Protein AF-A0A061RSJ3-F1 (afdb_monomer)

Solvent-accessible surface area (backbone atoms only — not comparable to full-atom values): 6746 Å² total; per-residue (Å²): 110,66,69,62,52,40,51,51,48,29,52,52,51,37,55,56,59,37,66,50,76,72,70,49,77,67,50,51,53,47,53,54,49,52,51,52,51,50,34,55,55,46,51,74,72,46,63,91,89,56,62,47,64,74,48,35,42,72,38,53,53,57,63,53,50,77,72,54,54,78,92,45,46,64,60,52,54,68,77,42,78,88,56,52,59,67,46,52,52,34,48,52,51,25,50,35,63,73,68,66,53,54,70,68,60,50,51,59,51,48,57,59,50,67,64,60,120

Sequence (117 aa):
MWNKALDALAQILLEGFSRVRRCTVEGRAAMTLDLQGFIKGTESLSPRDVDAHSKMRIVDNYIKAFYVPEQELVHWAHTHPEYTRTQLVNLVTCIADNNKMKRKALKDLLVQIESIA

Mean predicted aligned error: 2.9 Å

Secondary structure (DSSP, 8-state):
-HHH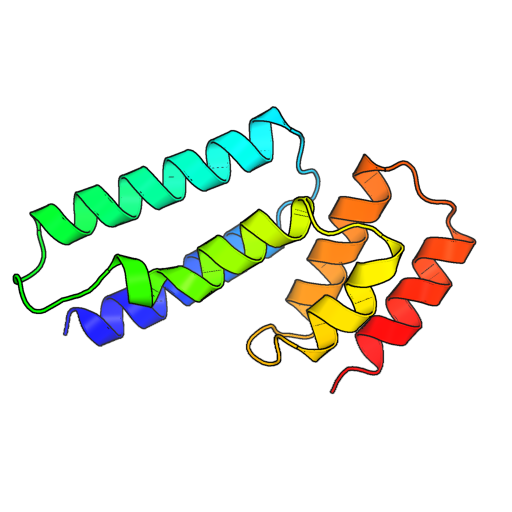HHHHHHHHHHHHHHT-S---HHHHHHHHHHHHHHHHHHHHHS-TT--HHHHHHHHHHHHHGGGS-GGGHHHHHHH-TTS-HHHHHHHHHHHHHHTT--HHHHHHHHHHHHT--

Structure (mmCIF, N/CA/C/O backbone):
data_AF-A0A061RSJ3-F1
#
_entry.id   AF-A0A061RSJ3-F1
#
loop_
_atom_site.group_PDB
_atom_site.id
_atom_site.type_symbol
_atom_site.label_atom_id
_atom_site.label_alt_id
_atom_site.label_comp_id
_atom_site.label_asym_id
_atom_site.label_entity_id
_atom_site.label_seq_id
_atom_site.pdbx_PDB_ins_code
_atom_site.Cartn_x
_atom_site.Cartn_y
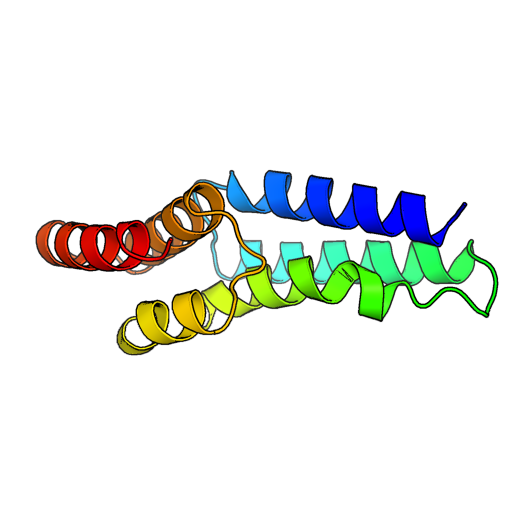_atom_site.Cartn_z
_atom_site.occupancy
_atom_site.B_iso_or_equiv
_atom_site.auth_seq_id
_atom_site.auth_comp_id
_atom_site.auth_asym_id
_atom_site.auth_atom_id
_atom_site.pdbx_PDB_model_num
ATOM 1 N N . MET A 1 1 ? 13.251 -9.746 -19.784 1.00 87.56 1 MET A N 1
ATOM 2 C CA . MET A 1 1 ? 13.947 -9.910 -18.486 1.00 87.56 1 MET A CA 1
ATOM 3 C C . MET A 1 1 ? 13.449 -8.885 -17.470 1.00 87.56 1 MET A C 1
ATOM 5 O O . MET A 1 1 ? 12.888 -9.305 -16.470 1.00 87.56 1 MET A O 1
ATOM 9 N N . TRP A 1 2 ? 13.531 -7.583 -17.775 1.00 94.44 2 TRP A N 1
ATOM 10 C CA . TRP A 1 2 ? 13.051 -6.480 -16.925 1.00 94.44 2 TRP A CA 1
ATOM 11 C C . TRP A 1 2 ? 11.630 -6.634 -16.381 1.00 94.44 2 TRP A C 1
ATOM 13 O O . TRP A 1 2 ? 11.452 -6.557 -15.176 1.00 94.44 2 TRP A O 1
ATOM 23 N N . ASN A 1 3 ? 10.642 -6.945 -17.228 1.00 93.62 3 ASN A N 1
ATOM 24 C CA . ASN A 1 3 ? 9.262 -7.126 -16.760 1.00 93.62 3 ASN A CA 1
ATOM 25 C C . ASN A 1 3 ? 9.141 -8.187 -15.657 1.00 93.62 3 ASN A C 1
ATOM 27 O O . ASN A 1 3 ? 8.562 -7.906 -14.618 1.00 93.62 3 ASN A O 1
ATOM 31 N N . LYS A 1 4 ? 9.767 -9.359 -15.835 1.00 95.44 4 LYS A N 1
ATOM 32 C CA . LYS A 1 4 ? 9.768 -10.420 -14.814 1.00 95.44 4 LYS A CA 1
ATOM 33 C C . LYS A 1 4 ? 10.517 -10.004 -13.546 1.00 95.44 4 LYS A C 1
ATOM 35 O O . LYS A 1 4 ? 10.094 -10.356 -12.453 1.00 95.44 4 LYS A O 1
ATOM 40 N N . ALA A 1 5 ? 11.625 -9.273 -13.692 1.00 96.25 5 ALA A N 1
ATOM 41 C CA . ALA A 1 5 ? 12.370 -8.749 -12.552 1.00 96.25 5 ALA A CA 1
ATOM 42 C C . ALA A 1 5 ? 11.527 -7.741 -11.756 1.00 96.25 5 ALA A C 1
ATOM 44 O O . ALA A 1 5 ? 11.484 -7.818 -10.535 1.00 96.25 5 ALA A O 1
ATOM 45 N N . LEU A 1 6 ? 10.806 -6.851 -12.439 1.00 97.06 6 LEU A N 1
ATOM 46 C CA . LEU A 1 6 ? 9.922 -5.877 -11.806 1.00 97.06 6 LEU A CA 1
ATOM 47 C C . LEU A 1 6 ? 8.701 -6.523 -11.163 1.00 97.06 6 LEU A C 1
ATOM 49 O O . LEU A 1 6 ? 8.338 -6.131 -10.061 1.00 97.06 6 LEU A O 1
ATOM 53 N N . ASP A 1 7 ? 8.118 -7.540 -11.798 1.00 96.75 7 ASP A N 1
ATOM 54 C CA . ASP A 1 7 ? 7.042 -8.326 -11.193 1.00 96.75 7 ASP A CA 1
ATOM 55 C C . ASP A 1 7 ? 7.524 -8.966 -9.876 1.00 96.75 7 ASP A C 1
ATOM 57 O O . ASP A 1 7 ? 6.848 -8.868 -8.854 1.00 96.75 7 ASP A O 1
ATOM 61 N N . ALA A 1 8 ? 8.730 -9.549 -9.858 1.00 97.69 8 ALA A N 1
ATOM 62 C CA . ALA A 1 8 ? 9.317 -10.112 -8.641 1.00 97.69 8 ALA A CA 1
ATOM 63 C C . ALA A 1 8 ? 9.623 -9.040 -7.578 1.00 97.69 8 ALA A C 1
ATOM 65 O O . ALA A 1 8 ? 9.332 -9.239 -6.399 1.00 97.69 8 ALA A O 1
ATOM 66 N N . LEU A 1 9 ? 10.176 -7.893 -7.982 1.00 97.38 9 LEU A N 1
ATOM 67 C CA . LEU A 1 9 ? 10.483 -6.786 -7.072 1.00 97.38 9 LEU A CA 1
ATOM 68 C C . LEU A 1 9 ? 9.217 -6.193 -6.451 1.00 97.38 9 LEU A C 1
ATOM 70 O O . LEU A 1 9 ? 9.216 -5.927 -5.253 1.00 97.38 9 LEU A O 1
ATOM 74 N N . ALA A 1 10 ? 8.129 -6.059 -7.213 1.00 98.12 10 ALA A N 1
ATOM 75 C CA . ALA A 1 10 ? 6.846 -5.601 -6.690 1.00 98.12 10 ALA A CA 1
ATOM 76 C C . ALA A 1 10 ? 6.340 -6.520 -5.569 1.00 98.12 10 ALA A C 1
ATOM 78 O O . ALA A 1 10 ? 5.926 -6.036 -4.519 1.00 98.12 10 ALA A O 1
ATOM 79 N N . GLN A 1 11 ? 6.439 -7.842 -5.752 1.00 97.94 11 GLN A N 1
ATOM 80 C CA . GLN A 1 11 ? 6.050 -8.817 -4.727 1.00 97.94 11 GLN A CA 1
ATOM 81 C C . GLN A 1 11 ? 6.945 -8.742 -3.483 1.00 97.94 11 GLN A C 1
ATOM 83 O O . GLN A 1 11 ? 6.443 -8.783 -2.363 1.00 97.94 11 GLN A O 1
ATOM 88 N N . ILE A 1 12 ? 8.261 -8.584 -3.660 1.00 97.88 12 ILE A N 1
ATOM 89 C CA . ILE A 1 12 ? 9.212 -8.449 -2.544 1.00 97.88 12 ILE A CA 1
ATOM 90 C C . ILE A 1 12 ? 8.945 -7.166 -1.745 1.00 97.88 12 ILE A C 1
ATOM 92 O O . ILE A 1 12 ? 8.915 -7.205 -0.515 1.00 97.88 12 ILE A O 1
ATOM 96 N N . LEU A 1 13 ? 8.736 -6.039 -2.430 1.00 97.94 13 LEU A N 1
ATOM 97 C CA . LEU A 1 13 ? 8.428 -4.755 -1.799 1.00 97.94 13 LEU A CA 1
ATOM 98 C C . LEU A 1 13 ? 7.090 -4.808 -1.060 1.00 97.94 13 LEU A C 1
ATOM 100 O O . LEU A 1 13 ? 7.020 -4.396 0.096 1.00 97.94 13 LEU A O 1
ATOM 104 N N . LEU A 1 14 ? 6.053 -5.358 -1.697 1.00 98.25 14 LEU A N 1
ATOM 105 C CA . LEU A 1 14 ? 4.744 -5.562 -1.082 1.00 98.25 14 LEU A CA 1
ATOM 106 C C . LEU A 1 14 ? 4.853 -6.409 0.188 1.00 98.25 14 LEU A C 1
ATOM 108 O O . LEU A 1 14 ? 4.349 -6.017 1.237 1.00 98.25 14 LEU A O 1
ATOM 112 N N . GLU A 1 15 ? 5.554 -7.541 0.118 1.00 97.88 15 GLU A N 1
ATOM 113 C CA . GLU A 1 15 ? 5.756 -8.415 1.270 1.00 97.88 15 GLU A CA 1
ATOM 114 C C . GLU A 1 15 ? 6.512 -7.693 2.394 1.00 97.88 15 GLU A C 1
ATOM 116 O O . GLU A 1 15 ? 6.109 -7.766 3.556 1.00 97.88 15 GLU A O 1
ATOM 121 N N . GLY A 1 16 ? 7.561 -6.939 2.054 1.00 97.19 16 GLY A N 1
ATOM 122 C CA . GLY A 1 16 ? 8.322 -6.123 2.997 1.00 97.19 16 GLY A CA 1
ATOM 123 C C . GLY A 1 16 ? 7.459 -5.078 3.707 1.00 97.19 16 GLY A C 1
ATOM 124 O O . GLY A 1 16 ? 7.433 -5.036 4.939 1.00 97.19 16 GLY A O 1
ATOM 125 N N . PHE A 1 17 ? 6.699 -4.280 2.953 1.00 97.62 17 PHE A N 1
ATOM 126 C CA . PHE A 1 17 ? 5.794 -3.280 3.524 1.00 97.62 17 PHE A CA 1
ATOM 127 C C . PHE A 1 17 ? 4.659 -3.913 4.329 1.00 97.62 17 PHE A C 1
ATOM 129 O O . PHE A 1 17 ? 4.277 -3.379 5.370 1.00 97.62 17 PHE A O 1
ATOM 136 N N . SER A 1 18 ? 4.163 -5.084 3.923 1.00 97.19 18 SER A N 1
ATOM 137 C CA . SER A 1 18 ? 3.101 -5.780 4.652 1.00 97.19 18 SER A CA 1
ATOM 138 C C . SER A 1 18 ? 3.512 -6.262 6.043 1.00 97.19 18 SER A C 1
ATOM 140 O O . SER A 1 18 ? 2.657 -6.508 6.886 1.00 97.19 18 SER A O 1
ATOM 142 N N . ARG A 1 19 ? 4.815 -6.385 6.315 1.00 96.31 19 ARG A N 1
ATOM 143 C CA . ARG A 1 19 ? 5.348 -6.817 7.617 1.00 96.31 19 ARG A CA 1
ATOM 144 C C . ARG A 1 19 ? 5.642 -5.654 8.562 1.00 96.31 19 ARG A C 1
ATOM 146 O O . ARG A 1 19 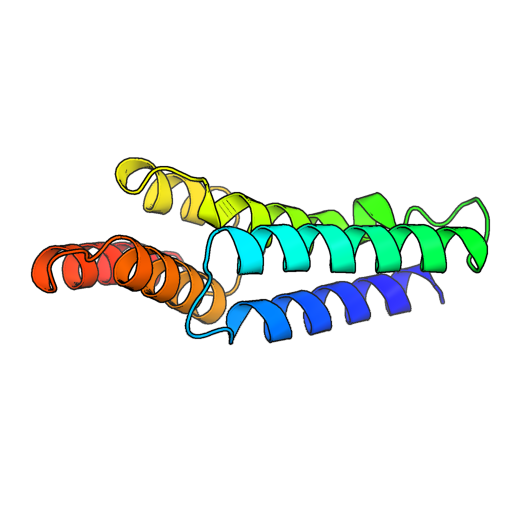? 6.078 -5.878 9.696 1.00 96.31 19 ARG A O 1
ATOM 153 N N . VAL A 1 20 ? 5.413 -4.417 8.124 1.00 94.00 20 VAL A N 1
ATOM 154 C CA . VAL A 1 20 ? 5.568 -3.231 8.966 1.00 94.00 20 VAL A CA 1
ATOM 155 C C . VAL A 1 20 ? 4.524 -3.262 10.080 1.00 94.00 20 VAL A C 1
ATOM 157 O O . VAL A 1 20 ? 3.324 -3.287 9.835 1.00 94.00 20 VAL A O 1
ATOM 160 N N . ARG A 1 21 ? 4.990 -3.237 11.332 1.00 88.50 21 ARG A N 1
ATOM 161 C CA . ARG A 1 21 ? 4.113 -3.312 12.513 1.00 88.50 21 ARG A CA 1
ATOM 162 C C . ARG A 1 21 ? 3.465 -1.980 12.876 1.00 88.50 21 ARG A C 1
ATOM 164 O O . ARG A 1 21 ? 2.412 -1.962 13.497 1.00 88.50 21 ARG A O 1
ATOM 171 N N . ARG A 1 22 ? 4.100 -0.860 12.525 1.00 91.69 22 ARG A N 1
ATOM 172 C CA . ARG A 1 22 ? 3.615 0.488 12.836 1.00 91.69 22 ARG A CA 1
ATOM 173 C C . ARG A 1 22 ? 3.888 1.421 11.670 1.00 91.69 22 ARG A C 1
ATOM 175 O O . ARG A 1 22 ? 5.030 1.525 11.234 1.00 91.69 22 ARG A O 1
ATOM 182 N N . CYS A 1 23 ? 2.860 2.125 11.216 1.00 94.75 23 CYS A N 1
ATOM 183 C CA . CYS A 1 23 ? 2.934 2.955 10.019 1.00 94.75 23 CYS A CA 1
ATOM 184 C C . CYS A 1 23 ? 2.468 4.390 10.314 1.00 94.75 23 CYS A C 1
ATOM 186 O O . CYS A 1 23 ? 1.287 4.704 10.196 1.00 94.75 23 CYS A O 1
ATOM 188 N N . THR A 1 24 ? 3.365 5.272 10.763 1.00 95.06 24 THR A N 1
ATOM 189 C CA . THR A 1 24 ? 2.983 6.665 11.073 1.00 95.06 24 THR A CA 1
ATOM 190 C C . THR A 1 24 ? 2.680 7.469 9.803 1.00 95.06 24 THR A C 1
ATOM 192 O O . THR A 1 24 ? 2.849 6.975 8.688 1.00 95.06 24 THR A O 1
ATOM 195 N N . VAL A 1 25 ? 2.234 8.721 9.956 1.00 94.75 25 VAL A N 1
ATOM 196 C CA . VAL A 1 25 ? 2.038 9.654 8.829 1.00 94.75 25 VAL A CA 1
ATOM 197 C C . VAL A 1 25 ? 3.329 9.871 8.059 1.00 94.75 25 VAL A C 1
ATOM 199 O O . VAL A 1 25 ? 3.353 9.762 6.836 1.00 94.75 25 VAL A O 1
ATOM 202 N N . GLU A 1 26 ? 4.409 10.101 8.787 1.00 96.38 26 GLU A N 1
ATOM 203 C CA . GLU A 1 26 ? 5.747 10.282 8.248 1.00 96.38 26 GLU A CA 1
ATOM 204 C C . GLU A 1 26 ? 6.252 8.969 7.644 1.00 96.38 26 GLU A C 1
ATOM 206 O O . GLU A 1 26 ? 6.814 8.973 6.554 1.00 96.38 26 GLU A O 1
ATOM 211 N N . GLY A 1 27 ? 5.982 7.838 8.308 1.00 95.94 27 GLY A N 1
ATOM 212 C CA . GLY A 1 27 ? 6.367 6.508 7.841 1.00 95.94 27 GLY A CA 1
ATOM 213 C C . GLY A 1 27 ? 5.764 6.162 6.482 1.00 95.94 27 GLY A C 1
ATOM 214 O O . GLY A 1 27 ? 6.500 5.827 5.561 1.00 95.94 27 GLY A O 1
ATOM 215 N N . ARG A 1 28 ? 4.444 6.295 6.309 1.00 95.94 28 ARG A N 1
ATOM 216 C CA . ARG A 1 28 ? 3.803 6.026 5.007 1.00 95.94 28 ARG A CA 1
ATOM 217 C C . ARG A 1 28 ? 4.190 7.040 3.930 1.00 95.94 28 ARG A C 1
ATOM 219 O O . ARG A 1 28 ? 4.313 6.666 2.769 1.00 95.94 28 ARG A O 1
ATOM 226 N N . ALA A 1 29 ? 4.426 8.303 4.296 1.00 97.50 29 ALA A N 1
ATOM 227 C CA . ALA A 1 29 ? 4.953 9.292 3.358 1.00 97.50 29 ALA A CA 1
ATOM 228 C C . ALA A 1 29 ? 6.359 8.901 2.868 1.00 97.50 29 ALA A C 1
ATOM 230 O O . ALA A 1 29 ? 6.637 9.005 1.674 1.00 97.50 29 ALA A O 1
ATOM 231 N N . ALA A 1 30 ? 7.207 8.387 3.766 1.00 97.44 30 ALA A N 1
ATOM 232 C CA . ALA A 1 30 ? 8.514 7.843 3.417 1.00 97.44 30 ALA A CA 1
ATOM 233 C C . AL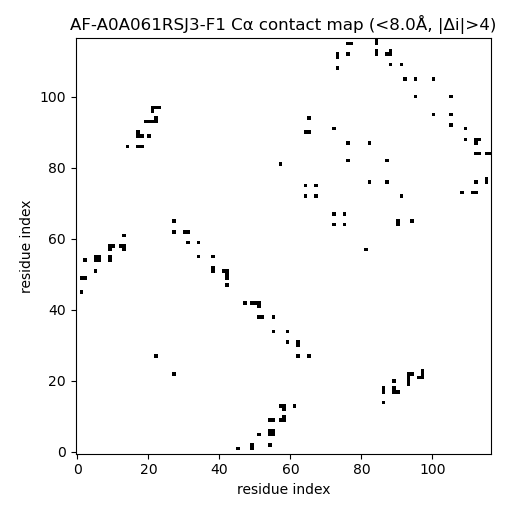A A 1 30 ? 8.400 6.598 2.522 1.00 97.44 30 ALA A C 1
ATOM 235 O O . ALA A 1 30 ? 9.073 6.552 1.502 1.00 97.44 30 ALA A O 1
ATOM 236 N N . MET A 1 31 ? 7.483 5.659 2.801 1.00 97.69 31 MET A N 1
ATOM 237 C CA . MET A 1 31 ? 7.244 4.499 1.919 1.00 97.69 31 MET A CA 1
ATOM 238 C C . MET A 1 31 ? 6.893 4.925 0.487 1.00 97.69 31 MET A C 1
ATOM 240 O O . MET A 1 31 ? 7.437 4.385 -0.476 1.00 97.69 31 MET A O 1
ATOM 244 N N . THR A 1 32 ? 6.005 5.916 0.340 1.00 98.12 32 THR A N 1
ATOM 245 C CA . THR A 1 32 ? 5.659 6.481 -0.972 1.00 98.12 32 THR A CA 1
ATOM 246 C C . THR A 1 32 ? 6.883 7.099 -1.643 1.00 98.12 32 THR A C 1
ATOM 248 O O . THR A 1 32 ? 7.103 6.883 -2.833 1.00 98.12 32 THR A O 1
ATOM 251 N N . LEU A 1 33 ? 7.697 7.854 -0.899 1.00 98.44 33 LEU A N 1
ATOM 252 C CA . LEU A 1 33 ? 8.910 8.475 -1.428 1.00 98.44 33 LEU A CA 1
ATOM 253 C C . LEU A 1 33 ? 9.931 7.427 -1.894 1.00 98.44 33 LEU A C 1
ATOM 255 O O . LEU A 1 33 ? 10.464 7.556 -2.997 1.00 98.44 33 LEU A O 1
ATOM 259 N N . ASP A 1 34 ? 10.154 6.384 -1.097 1.00 97.88 34 ASP A N 1
ATOM 260 C CA . ASP A 1 34 ? 11.055 5.275 -1.414 1.00 97.88 34 ASP A CA 1
ATOM 261 C C . ASP A 1 34 ? 10.601 4.549 -2.686 1.00 97.88 34 ASP A C 1
ATOM 263 O O . ASP A 1 34 ? 11.409 4.301 -3.585 1.00 97.88 34 ASP A O 1
ATOM 267 N N . LEU A 1 35 ? 9.295 4.280 -2.818 1.00 98.44 35 LEU A N 1
ATOM 268 C CA . LEU A 1 35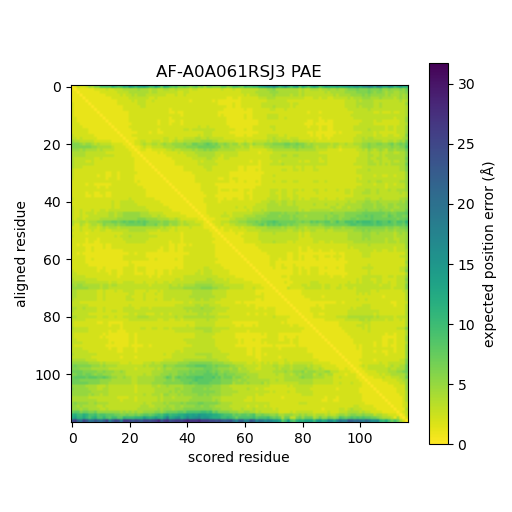 ? 8.731 3.658 -4.016 1.00 98.44 35 LEU A CA 1
ATOM 269 C C . LEU A 1 35 ? 8.919 4.540 -5.257 1.00 98.44 35 LEU A C 1
ATOM 271 O O . LEU A 1 35 ? 9.311 4.049 -6.314 1.00 98.44 35 LEU A O 1
ATOM 275 N N . GLN A 1 36 ? 8.692 5.849 -5.135 1.00 98.38 36 GLN A N 1
ATOM 276 C CA . GLN A 1 36 ? 8.904 6.798 -6.230 1.00 98.38 36 GLN A CA 1
ATOM 277 C C . GLN A 1 36 ? 10.382 6.906 -6.625 1.00 98.38 36 GLN A C 1
ATOM 279 O O . GLN A 1 36 ? 10.699 6.986 -7.813 1.00 98.38 36 GLN A O 1
ATOM 284 N N . GLY A 1 37 ? 11.296 6.882 -5.65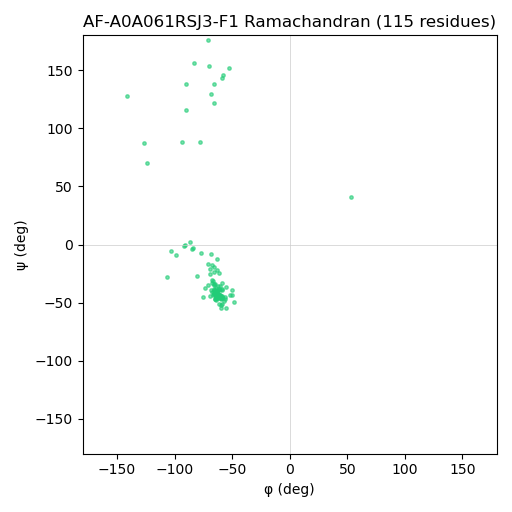1 1.00 98.19 37 GLY A N 1
ATOM 285 C CA . GLY A 1 37 ? 12.735 6.821 -5.899 1.00 98.19 37 GLY A CA 1
ATOM 286 C C . GLY A 1 37 ? 13.131 5.547 -6.646 1.00 98.19 37 GLY A C 1
ATOM 287 O O . GLY A 1 37 ? 13.857 5.614 -7.638 1.00 98.19 37 GLY A O 1
ATOM 288 N N . PHE A 1 38 ? 12.588 4.402 -6.226 1.00 97.69 38 PHE A N 1
ATOM 289 C CA . PHE A 1 38 ? 12.799 3.116 -6.885 1.00 97.69 38 PHE A CA 1
ATOM 290 C C . PHE A 1 38 ? 12.273 3.099 -8.331 1.00 97.69 38 PHE A C 1
ATOM 292 O O . PHE A 1 38 ? 12.992 2.656 -9.230 1.00 97.69 38 PHE A O 1
ATOM 299 N N . ILE A 1 39 ? 11.058 3.608 -8.574 1.00 97.69 39 ILE A N 1
ATOM 300 C CA . ILE A 1 39 ? 10.459 3.690 -9.918 1.00 97.69 39 ILE A CA 1
ATOM 301 C C . ILE A 1 39 ? 11.344 4.538 -10.833 1.00 97.69 39 ILE A C 1
ATOM 303 O O . ILE A 1 39 ? 11.804 4.041 -11.857 1.00 97.69 39 ILE A O 1
ATOM 307 N N . LYS A 1 40 ? 11.670 5.773 -10.428 1.00 97.06 40 LYS A N 1
ATOM 308 C CA . LYS A 1 40 ? 12.497 6.691 -11.232 1.00 97.06 40 LYS A CA 1
ATOM 309 C C . LYS A 1 40 ? 13.889 6.128 -11.509 1.00 97.06 40 LYS A C 1
ATOM 311 O O . LYS A 1 40 ? 14.386 6.211 -12.630 1.00 97.06 40 LYS A O 1
ATOM 316 N N . GLY A 1 41 ? 14.518 5.546 -10.486 1.00 96.38 41 GLY A N 1
ATOM 317 C CA . GLY A 1 41 ? 15.806 4.871 -10.618 1.00 96.38 41 GLY A CA 1
ATOM 318 C C . GLY A 1 41 ? 15.741 3.733 -11.632 1.00 96.38 41 GLY A C 1
ATOM 319 O O . GLY A 1 41 ? 16.589 3.647 -12.517 1.00 96.38 41 GLY A O 1
ATOM 320 N N . THR A 1 42 ? 14.698 2.908 -11.564 1.00 95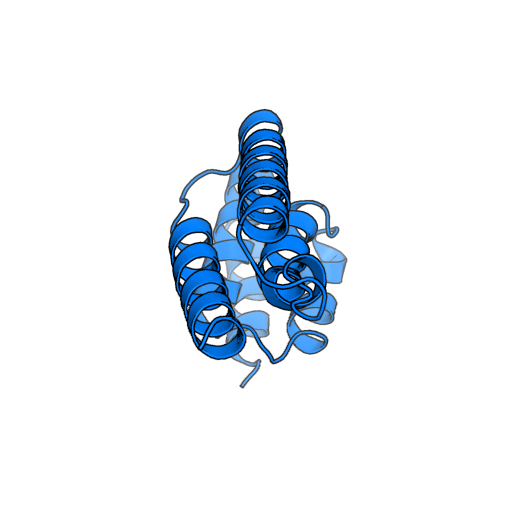.50 42 THR A N 1
ATOM 321 C CA . THR A 1 42 ? 14.505 1.816 -12.518 1.00 95.50 42 THR A CA 1
ATOM 322 C C . THR A 1 42 ? 14.266 2.320 -13.936 1.00 95.50 42 THR A C 1
ATOM 324 O O . THR A 1 42 ? 14.938 1.847 -14.844 1.00 95.50 42 THR A O 1
ATOM 327 N N . GLU A 1 43 ? 13.384 3.301 -14.134 1.00 94.50 43 GLU A N 1
ATOM 328 C CA . GLU A 1 43 ? 13.090 3.880 -15.455 1.00 94.50 43 GLU A CA 1
ATOM 329 C C . GLU A 1 43 ? 14.339 4.475 -16.115 1.00 94.50 43 GLU A C 1
ATOM 331 O O . GLU A 1 43 ? 14.500 4.385 -17.330 1.00 94.50 43 GLU A O 1
ATOM 336 N N . SER A 1 44 ? 15.263 5.029 -15.320 1.00 95.56 44 SER A N 1
ATOM 337 C CA . SER A 1 44 ? 16.545 5.537 -15.827 1.00 95.56 44 SER A CA 1
ATOM 338 C C . SER A 1 44 ? 17.510 4.446 -16.314 1.00 95.56 44 SER A C 1
ATOM 340 O O . SER A 1 44 ? 18.420 4.740 -17.089 1.00 95.56 44 SER A O 1
ATOM 342 N N . LEU A 1 45 ? 17.329 3.199 -15.864 1.00 95.31 45 LEU A N 1
ATOM 343 C CA . LEU A 1 45 ? 18.203 2.060 -16.169 1.00 95.31 45 LEU A CA 1
ATOM 344 C C . LEU A 1 45 ? 17.568 1.078 -17.161 1.00 95.31 45 LEU A C 1
ATOM 346 O O . LEU A 1 45 ? 18.279 0.365 -17.871 1.00 95.31 45 LEU A O 1
ATOM 350 N N . SER A 1 46 ? 16.238 0.998 -17.187 1.00 95.06 46 SER A N 1
ATOM 351 C CA . SER A 1 46 ? 15.502 0.063 -18.025 1.00 95.06 46 SER A CA 1
ATOM 352 C C . SER A 1 46 ? 15.307 0.588 -19.455 1.00 95.06 46 SER A C 1
ATOM 354 O O . SER A 1 46 ? 15.304 1.795 -19.692 1.00 95.06 46 SER A O 1
ATOM 356 N N . PRO A 1 47 ? 15.093 -0.307 -20.436 1.00 95.62 47 PRO A N 1
ATOM 357 C CA . PRO A 1 47 ? 14.628 0.069 -21.768 1.00 95.62 47 PRO A CA 1
ATOM 358 C C . PRO A 1 47 ? 13.349 0.924 -21.738 1.00 95.62 47 PRO A C 1
ATOM 360 O O . PRO A 1 47 ? 12.526 0.784 -20.836 1.00 95.62 47 PRO A O 1
ATOM 363 N N . ARG A 1 48 ? 13.160 1.784 -22.750 1.00 90.38 48 ARG A N 1
ATOM 364 C CA . ARG A 1 48 ? 12.040 2.749 -22.818 1.00 90.38 48 ARG A CA 1
ATOM 365 C C . ARG A 1 48 ? 10.649 2.111 -22.885 1.00 90.38 48 ARG A C 1
ATOM 367 O O . ARG A 1 48 ? 9.666 2.780 -22.602 1.00 90.38 48 ARG A O 1
ATOM 374 N N . ASP A 1 49 ? 10.561 0.858 -23.313 1.00 92.31 49 ASP A N 1
ATOM 375 C CA . ASP A 1 49 ? 9.324 0.079 -23.400 1.00 92.31 49 ASP A CA 1
ATOM 376 C C . ASP A 1 49 ? 8.941 -0.598 -22.070 1.00 92.31 49 ASP A C 1
ATOM 378 O O . ASP A 1 49 ? 7.896 -1.242 -21.981 1.00 92.31 49 ASP A O 1
ATOM 382 N N . VAL A 1 50 ? 9.767 -0.462 -21.026 1.00 94.12 50 VAL A N 1
ATOM 383 C CA . VAL A 1 50 ? 9.474 -0.961 -19.680 1.00 94.12 50 VAL A CA 1
ATOM 384 C C . VAL A 1 50 ? 8.745 0.110 -18.874 1.00 94.12 50 VAL A C 1
ATOM 386 O O . VAL A 1 50 ? 9.311 1.143 -18.535 1.00 94.12 50 VAL A O 1
ATOM 389 N N . ASP A 1 51 ? 7.500 -0.178 -18.505 1.00 94.69 51 ASP A N 1
ATOM 390 C CA . ASP A 1 51 ? 6.691 0.674 -17.632 1.00 94.69 51 ASP A CA 1
ATOM 391 C C . ASP A 1 51 ? 6.838 0.230 -16.165 1.00 94.69 51 ASP A C 1
ATOM 393 O O . ASP A 1 51 ? 6.087 -0.617 -15.665 1.00 94.69 51 ASP A O 1
ATOM 397 N N . ALA A 1 52 ? 7.847 0.767 -15.473 1.00 95.88 52 ALA A N 1
ATOM 398 C CA . ALA A 1 52 ? 8.100 0.438 -14.070 1.00 95.88 52 ALA A CA 1
ATOM 399 C C . ALA A 1 52 ? 6.978 0.930 -13.144 1.00 95.88 52 ALA A C 1
ATOM 401 O O . ALA A 1 52 ? 6.645 0.250 -12.170 1.00 95.88 52 ALA A O 1
ATOM 402 N N . HIS A 1 53 ? 6.359 2.068 -13.462 1.00 95.75 53 HIS A N 1
ATOM 403 C CA . HIS A 1 53 ? 5.253 2.615 -12.687 1.00 95.75 53 HIS A CA 1
ATOM 404 C C . HIS A 1 53 ? 4.055 1.655 -12.657 1.00 95.75 53 HIS A C 1
ATOM 406 O O . HIS A 1 53 ? 3.575 1.290 -11.581 1.00 95.75 53 HIS A O 1
ATOM 412 N N . SER A 1 54 ? 3.605 1.167 -13.818 1.00 96.38 54 SER A N 1
ATOM 413 C CA . SER A 1 54 ? 2.511 0.189 -13.890 1.00 96.38 54 SER A CA 1
ATOM 414 C C . SER A 1 54 ? 2.842 -1.110 -13.160 1.00 96.38 54 SER A C 1
ATOM 416 O O . SER A 1 54 ? 1.962 -1.700 -12.531 1.00 96.38 54 SER A O 1
ATOM 418 N N . LYS A 1 55 ? 4.108 -1.541 -13.194 1.00 96.31 55 LYS A N 1
ATOM 419 C CA . LYS A 1 55 ? 4.578 -2.740 -12.483 1.00 96.31 55 LYS A CA 1
ATOM 420 C C . LYS A 1 55 ? 4.554 -2.585 -10.963 1.00 96.31 55 LYS A C 1
ATOM 422 O O . LYS A 1 55 ? 4.310 -3.560 -10.259 1.00 96.31 55 LYS A O 1
ATOM 427 N N . MET A 1 56 ? 4.745 -1.369 -10.460 1.00 97.94 56 MET A N 1
ATOM 428 C CA . MET A 1 56 ? 4.733 -1.062 -9.028 1.00 97.94 56 MET A CA 1
ATOM 429 C C . MET A 1 56 ? 3.355 -0.665 -8.485 1.00 97.94 56 MET A C 1
ATOM 431 O O . MET A 1 56 ? 3.216 -0.452 -7.280 1.00 97.94 56 MET A O 1
ATOM 435 N N . ARG A 1 57 ? 2.314 -0.620 -9.328 1.00 97.75 57 ARG A N 1
ATOM 436 C CA . ARG A 1 57 ? 0.962 -0.189 -8.930 1.00 97.75 57 ARG A CA 1
ATOM 437 C C . ARG A 1 57 ? 0.391 -0.977 -7.750 1.00 97.75 57 ARG A C 1
ATOM 439 O O . ARG A 1 57 ? -0.263 -0.391 -6.898 1.00 97.75 57 ARG A O 1
ATOM 446 N N . ILE A 1 58 ? 0.661 -2.281 -7.667 1.00 97.81 58 ILE A N 1
ATOM 447 C CA . ILE A 1 58 ? 0.208 -3.115 -6.541 1.00 97.81 58 ILE A CA 1
ATOM 448 C C . ILE A 1 58 ? 0.801 -2.652 -5.199 1.00 97.81 58 ILE A C 1
ATOM 450 O O . ILE A 1 58 ? 0.123 -2.686 -4.175 1.00 97.81 58 ILE A O 1
ATOM 454 N N . VAL A 1 59 ? 2.047 -2.172 -5.204 1.00 98.56 59 VAL A N 1
ATOM 455 C CA . VAL A 1 59 ? 2.732 -1.657 -4.012 1.00 98.56 59 VAL A CA 1
ATOM 456 C C . VAL A 1 59 ? 2.192 -0.274 -3.653 1.00 98.56 59 VAL A C 1
ATOM 458 O O . VAL A 1 59 ? 1.867 -0.015 -2.498 1.00 98.56 59 VAL A O 1
ATOM 461 N N . ASP A 1 60 ? 2.038 0.596 -4.652 1.00 98.50 60 ASP A N 1
ATOM 462 C CA . ASP A 1 60 ? 1.492 1.947 -4.484 1.00 98.50 60 ASP A CA 1
ATOM 463 C C . ASP A 1 60 ? 0.059 1.920 -3.926 1.00 98.50 60 ASP A C 1
ATOM 465 O O . ASP A 1 60 ? -0.243 2.602 -2.945 1.00 98.50 60 ASP A O 1
ATOM 469 N N . ASN A 1 61 ? -0.805 1.063 -4.477 1.00 98.31 61 ASN A N 1
ATOM 470 C CA . ASN A 1 61 ? -2.167 0.861 -3.980 1.00 98.31 61 ASN A CA 1
ATOM 471 C C . ASN A 1 61 ? -2.183 0.367 -2.524 1.00 98.31 61 ASN A C 1
ATOM 473 O O . ASN A 1 61 ? -2.990 0.849 -1.730 1.00 98.31 61 ASN A O 1
ATOM 477 N N . TYR A 1 62 ? -1.260 -0.525 -2.144 1.00 98.50 62 TYR A N 1
ATOM 478 C CA . TYR A 1 62 ? -1.158 -1.023 -0.770 1.00 98.50 62 TYR A CA 1
ATOM 479 C C . TYR A 1 62 ? -0.760 0.093 0.205 1.00 98.50 62 TYR A C 1
ATOM 481 O O . TYR A 1 62 ? -1.348 0.228 1.276 1.00 98.50 62 TYR A O 1
ATOM 489 N N . ILE A 1 63 ? 0.198 0.948 -0.170 1.00 98.31 63 ILE A N 1
ATOM 490 C CA . ILE A 1 63 ? 0.591 2.109 0.647 1.00 98.31 63 ILE A CA 1
ATOM 491 C C . ILE A 1 63 ? -0.574 3.104 0.761 1.00 98.31 63 ILE A C 1
ATOM 493 O O . ILE A 1 63 ? -0.848 3.637 1.839 1.00 98.31 63 ILE A O 1
ATOM 497 N N . LYS A 1 64 ? -1.309 3.335 -0.332 1.00 98.00 64 LYS A N 1
ATOM 498 C CA . LYS A 1 64 ? -2.487 4.214 -0.343 1.00 98.00 64 LYS A CA 1
ATOM 499 C C . LYS A 1 64 ? -3.639 3.683 0.509 1.00 98.00 64 LYS A C 1
ATOM 501 O O . LYS A 1 64 ? -4.425 4.483 1.013 1.00 98.00 64 LYS A O 1
ATOM 506 N N . ALA A 1 65 ? -3.701 2.377 0.754 1.00 97.62 65 ALA A N 1
ATOM 507 C CA . ALA A 1 65 ? -4.718 1.771 1.604 1.00 97.62 65 ALA A CA 1
ATOM 508 C C . ALA A 1 65 ? -4.684 2.284 3.057 1.00 97.62 65 ALA A C 1
ATOM 510 O O . ALA A 1 65 ? -5.718 2.331 3.716 1.00 97.62 65 ALA A O 1
ATOM 511 N N . PHE A 1 66 ? -3.537 2.783 3.542 1.00 97.00 66 PHE A N 1
ATOM 512 C CA . PHE A 1 66 ? -3.439 3.451 4.850 1.00 97.00 66 PHE A CA 1
ATOM 513 C C . PHE A 1 66 ? -4.262 4.747 4.962 1.00 97.00 66 PHE A C 1
ATOM 515 O O . PHE A 1 66 ? -4.411 5.280 6.062 1.00 97.00 66 PHE A O 1
ATOM 522 N N . TYR A 1 67 ? -4.767 5.273 3.844 1.00 95.81 67 TYR A N 1
ATOM 523 C CA . TYR A 1 67 ? -5.635 6.449 3.794 1.00 95.81 67 TYR A CA 1
ATOM 524 C C . TYR A 1 67 ? -7.111 6.089 3.579 1.00 95.81 67 TYR A C 1
ATOM 526 O O . TYR A 1 67 ? -7.956 6.983 3.615 1.00 95.81 67 TYR A O 1
ATOM 534 N N . VAL A 1 68 ? -7.428 4.809 3.357 1.00 95.88 68 VAL A N 1
ATOM 535 C CA . VAL A 1 68 ? -8.810 4.342 3.213 1.00 95.88 68 VAL A CA 1
ATOM 536 C C . VAL A 1 68 ? -9.510 4.461 4.571 1.00 95.88 68 VAL A C 1
ATOM 538 O O . VAL A 1 68 ? -8.965 4.004 5.581 1.00 95.88 68 VAL A O 1
ATOM 541 N N . PRO A 1 69 ? -10.702 5.078 4.632 1.00 93.44 69 PRO A N 1
ATOM 542 C CA . PRO A 1 69 ? -11.471 5.149 5.865 1.00 93.44 69 PRO A CA 1
ATOM 543 C C . PRO A 1 69 ? -11.793 3.761 6.430 1.00 93.44 69 PRO A C 1
ATOM 545 O O . PRO A 1 69 ? -12.061 2.826 5.681 1.00 93.44 69 PRO A O 1
ATOM 548 N N . GLU A 1 70 ? -11.837 3.633 7.758 1.00 91.31 70 GLU A N 1
ATOM 549 C CA . GLU A 1 70 ? -12.061 2.350 8.444 1.00 91.31 70 GLU A CA 1
ATOM 550 C C . GLU A 1 70 ? -13.307 1.609 7.935 1.00 91.31 70 GLU A C 1
ATOM 552 O O . GLU A 1 70 ? -13.251 0.408 7.672 1.00 91.31 70 GLU A O 1
ATOM 557 N N . GLN A 1 71 ? -14.411 2.332 7.729 1.00 91.56 71 GLN A N 1
ATOM 558 C CA . GLN A 1 71 ? -15.672 1.765 7.248 1.00 91.56 71 GLN A CA 1
ATOM 559 C C . GLN A 1 71 ? -15.615 1.246 5.800 1.00 91.56 71 GLN A C 1
ATOM 561 O O . GLN A 1 71 ? -16.476 0.470 5.395 1.00 91.56 71 GLN A O 1
ATOM 566 N N . GLU A 1 72 ? -14.615 1.661 5.022 1.00 95.50 72 GLU A N 1
ATOM 567 C CA . GLU A 1 72 ? -14.425 1.257 3.627 1.00 95.50 72 GLU A CA 1
ATOM 568 C C . GLU A 1 72 ? -13.388 0.138 3.474 1.00 95.50 72 GLU A C 1
ATOM 570 O O . GLU A 1 72 ? -13.295 -0.450 2.400 1.00 95.50 72 GLU A O 1
ATOM 575 N N . LEU A 1 73 ? -12.642 -0.217 4.531 1.00 94.56 73 LEU A N 1
ATOM 576 C CA . LEU A 1 73 ? -11.544 -1.191 4.446 1.00 94.56 73 LEU A CA 1
ATOM 577 C C . LEU A 1 73 ? -11.989 -2.571 3.956 1.00 94.56 73 LEU A C 1
ATOM 579 O O . LEU A 1 73 ? -11.281 -3.195 3.170 1.00 94.56 73 LEU A O 1
ATOM 583 N N . VAL A 1 74 ? -13.166 -3.038 4.378 1.00 95.19 74 VAL A N 1
ATOM 584 C CA . VAL A 1 74 ? -13.715 -4.328 3.925 1.00 95.19 74 VAL A CA 1
ATOM 585 C C . VAL A 1 74 ? -14.025 -4.282 2.432 1.00 95.19 74 VAL A C 1
ATOM 587 O O . VAL A 1 74 ? -13.627 -5.170 1.681 1.00 95.19 74 VAL A O 1
ATOM 590 N N . HIS A 1 75 ? -14.690 -3.218 1.978 1.00 96.00 75 HIS A N 1
ATOM 591 C CA . HIS A 1 75 ? -14.997 -3.034 0.562 1.00 96.00 75 HIS A CA 1
ATOM 592 C C . HIS A 1 75 ? -13.722 -2.895 -0.282 1.00 96.00 75 HIS A C 1
ATOM 594 O O . HIS A 1 75 ? -13.607 -3.501 -1.349 1.00 96.00 75 HIS A O 1
ATOM 600 N N . TRP A 1 76 ? -12.738 -2.146 0.214 1.00 97.06 76 TRP A N 1
ATOM 601 C CA . TRP A 1 76 ? -11.442 -2.009 -0.433 1.00 97.06 76 TRP A CA 1
ATOM 602 C C . TRP A 1 76 ? -10.747 -3.368 -0.569 1.00 97.06 76 TRP A C 1
ATOM 604 O O . TRP A 1 76 ? -10.339 -3.731 -1.667 1.00 97.06 76 TRP A O 1
ATOM 614 N N . ALA A 1 77 ? -10.707 -4.173 0.495 1.00 96.31 77 ALA A N 1
ATOM 615 C CA . ALA A 1 77 ? -10.107 -5.504 0.456 1.00 96.31 77 ALA A CA 1
ATOM 616 C C . ALA A 1 77 ? -10.811 -6.442 -0.546 1.00 96.31 77 ALA A C 1
ATOM 618 O O . ALA A 1 77 ? -10.144 -7.170 -1.275 1.00 96.31 77 ALA A O 1
ATOM 619 N N . HIS A 1 78 ? -12.143 -6.377 -0.657 1.00 95.06 78 HIS A N 1
ATOM 620 C CA . HIS A 1 78 ? -12.895 -7.149 -1.656 1.00 95.06 78 HIS A CA 1
ATOM 621 C C . HIS A 1 78 ? -12.617 -6.732 -3.104 1.00 95.06 78 HIS A C 1
ATOM 623 O O . HIS A 1 78 ? -12.705 -7.559 -4.009 1.00 95.06 78 HIS A O 1
ATOM 629 N N . THR A 1 79 ? -12.320 -5.454 -3.341 1.00 95.81 79 THR A N 1
ATOM 630 C CA . THR A 1 79 ? -12.044 -4.932 -4.689 1.00 95.81 79 THR A CA 1
ATOM 631 C C . THR A 1 79 ? -10.588 -5.112 -5.121 1.00 95.81 79 THR A C 1
ATOM 633 O O . THR A 1 79 ? -10.277 -4.830 -6.276 1.00 95.81 79 THR A O 1
ATOM 636 N N . HIS A 1 80 ? -9.726 -5.631 -4.237 1.00 96.38 80 HIS A N 1
ATOM 637 C CA . HIS A 1 80 ? -8.304 -5.868 -4.497 1.00 96.38 80 HIS A CA 1
ATOM 638 C C . HIS A 1 80 ? -7.907 -7.341 -4.250 1.00 96.38 80 HIS A C 1
ATOM 640 O O . HIS A 1 80 ? -7.195 -7.646 -3.284 1.00 96.38 80 HIS A O 1
ATOM 646 N N . PRO A 1 81 ? -8.362 -8.280 -5.108 1.00 95.00 81 PRO A N 1
ATOM 647 C CA . PRO A 1 81 ? -8.091 -9.714 -4.966 1.00 95.00 81 PRO A CA 1
ATOM 648 C C . PRO A 1 81 ? -6.618 -10.095 -5.191 1.00 95.00 81 PRO A C 1
ATOM 650 O O . PRO A 1 81 ? -6.239 -11.246 -4.985 1.00 95.00 81 PRO A O 1
ATOM 653 N N . GLU A 1 82 ? -5.776 -9.162 -5.637 1.00 95.31 82 GLU A N 1
ATOM 654 C CA . GLU A 1 82 ? -4.341 -9.373 -5.819 1.00 95.31 82 GLU A CA 1
ATOM 655 C C . GLU A 1 82 ? -3.557 -9.495 -4.503 1.00 95.31 82 GLU A C 1
ATOM 657 O O . GLU A 1 82 ? -2.422 -9.977 -4.517 1.00 95.31 82 GLU A O 1
ATOM 662 N N . TYR A 1 83 ? -4.135 -9.070 -3.374 1.00 97.25 83 TYR A N 1
ATOM 663 C CA . TYR A 1 83 ? -3.494 -9.163 -2.066 1.00 97.25 83 TYR A CA 1
ATOM 664 C C . TYR A 1 83 ? -3.814 -10.481 -1.377 1.00 97.25 83 TYR A C 1
ATOM 666 O O . TYR A 1 83 ? -4.953 -10.943 -1.329 1.00 97.25 83 TYR A O 1
ATOM 674 N N . THR A 1 84 ? -2.797 -11.075 -0.761 1.00 95.81 84 THR A N 1
ATOM 675 C CA . THR A 1 84 ? -3.008 -12.276 0.049 1.00 95.81 84 THR A CA 1
ATOM 676 C C . THR A 1 84 ? -3.771 -11.938 1.328 1.00 95.81 84 THR A C 1
ATOM 678 O O . THR A 1 84 ? -3.641 -10.842 1.883 1.00 95.81 84 THR A O 1
ATOM 681 N N . ARG A 1 85 ? -4.492 -12.923 1.876 1.00 94.81 85 ARG A N 1
ATOM 682 C CA . ARG A 1 85 ? -5.168 -12.787 3.175 1.00 94.81 85 ARG A CA 1
ATOM 683 C C . ARG A 1 85 ? -4.226 -12.265 4.264 1.00 94.81 85 ARG A C 1
ATOM 685 O O . ARG A 1 85 ? -4.598 -11.384 5.028 1.00 94.81 85 ARG A O 1
ATOM 692 N N . THR A 1 86 ? -2.996 -12.7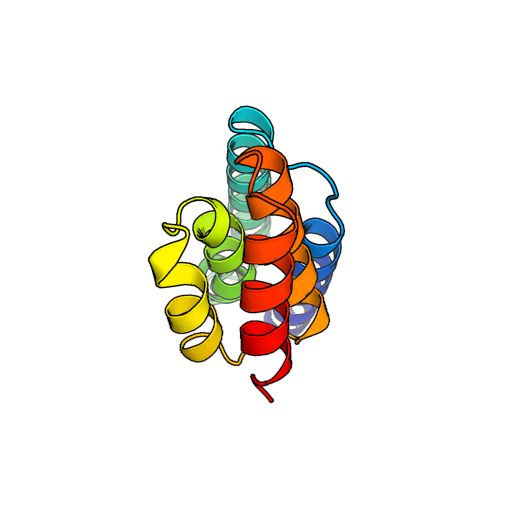77 4.325 1.00 95.69 86 THR A N 1
ATOM 693 C CA . THR A 1 86 ? -1.997 -12.345 5.313 1.00 95.69 86 THR A CA 1
ATOM 694 C C . THR A 1 86 ? -1.636 -10.868 5.158 1.00 95.69 86 THR A C 1
ATOM 696 O O . THR A 1 86 ? -1.566 -10.156 6.157 1.00 95.69 86 THR A O 1
ATOM 699 N N . GLN A 1 87 ? -1.455 -10.386 3.927 1.00 97.50 87 GLN A N 1
ATOM 700 C CA . GLN A 1 87 ? -1.169 -8.973 3.663 1.00 97.50 87 GLN A CA 1
ATOM 701 C C . GLN A 1 87 ? -2.347 -8.082 4.079 1.00 97.50 87 GLN A C 1
ATOM 703 O O . GLN A 1 87 ? -2.138 -7.079 4.756 1.00 97.50 87 GLN A O 1
ATOM 708 N N . LEU A 1 88 ? -3.584 -8.481 3.765 1.00 97.19 88 LEU A N 1
ATOM 709 C CA . LEU A 1 88 ? -4.790 -7.748 4.169 1.00 97.19 88 LEU A CA 1
ATOM 710 C C . LEU A 1 88 ? -4.960 -7.697 5.697 1.00 97.19 88 LEU A C 1
ATOM 712 O O . LEU A 1 88 ? -5.217 -6.633 6.258 1.00 97.19 88 LEU A O 1
ATOM 716 N N . VAL A 1 89 ? -4.759 -8.824 6.387 1.00 96.25 89 VAL A N 1
ATOM 717 C CA . VAL A 1 89 ? -4.807 -8.900 7.858 1.00 96.25 89 VAL A CA 1
ATOM 718 C C . VAL A 1 89 ? -3.750 -7.995 8.493 1.00 96.25 89 VAL A C 1
ATOM 720 O O . VAL A 1 89 ? -4.060 -7.258 9.434 1.00 96.25 89 VAL A O 1
ATOM 723 N N . ASN A 1 90 ? -2.519 -7.999 7.977 1.00 96.81 90 ASN A N 1
ATOM 724 C CA . ASN A 1 90 ? -1.450 -7.149 8.501 1.00 96.81 90 ASN A CA 1
ATOM 725 C C . ASN A 1 90 ? -1.731 -5.659 8.272 1.00 96.81 90 ASN A C 1
ATOM 727 O O . ASN A 1 90 ? -1.548 -4.859 9.191 1.00 96.81 90 ASN A O 1
ATOM 731 N N . LEU A 1 91 ? -2.212 -5.288 7.080 1.00 96.81 91 LEU A N 1
ATOM 732 C CA . LEU A 1 91 ? -2.617 -3.920 6.757 1.00 96.81 91 LEU A CA 1
ATOM 733 C C . LEU A 1 91 ? -3.663 -3.409 7.751 1.00 96.81 91 LEU A C 1
ATOM 735 O O . LEU A 1 91 ? -3.469 -2.377 8.393 1.00 96.81 91 LEU A O 1
ATOM 739 N N . VAL A 1 92 ? -4.752 -4.162 7.906 1.00 95.75 92 VAL A N 1
ATOM 740 C CA . VAL A 1 92 ? -5.881 -3.800 8.767 1.00 95.75 92 VAL A CA 1
ATOM 741 C C . VAL A 1 92 ? -5.456 -3.707 10.227 1.00 95.75 92 VAL A C 1
ATOM 743 O O . VAL A 1 92 ? -5.816 -2.750 10.909 1.00 95.75 92 VAL A O 1
ATOM 746 N N . THR A 1 93 ? -4.635 -4.649 10.693 1.00 95.56 93 THR A N 1
ATOM 747 C CA . THR A 1 93 ? -4.077 -4.613 12.051 1.00 95.56 93 THR A CA 1
ATOM 748 C C . THR A 1 93 ? -3.234 -3.353 12.263 1.00 95.56 93 THR A C 1
ATOM 750 O O . THR A 1 93 ? -3.402 -2.657 13.261 1.00 95.56 93 THR A O 1
ATOM 753 N N . CYS A 1 94 ? -2.381 -2.998 11.298 1.00 95.94 94 CYS A N 1
ATOM 754 C CA . CYS A 1 94 ? -1.536 -1.811 11.395 1.00 95.94 94 CYS A CA 1
ATOM 755 C C . CYS A 1 94 ? -2.356 -0.504 11.389 1.00 95.94 94 CYS A C 1
ATOM 757 O O . CYS A 1 94 ? -2.072 0.414 12.164 1.00 95.94 94 CYS A O 1
ATOM 759 N N . ILE A 1 95 ? -3.403 -0.418 10.559 1.00 95.38 95 ILE A N 1
ATOM 760 C CA . ILE A 1 95 ? -4.332 0.725 10.539 1.00 95.38 95 ILE A CA 1
ATOM 761 C C . ILE A 1 95 ? -5.076 0.838 11.877 1.00 95.38 95 ILE A C 1
ATOM 763 O O . ILE A 1 95 ? -5.151 1.925 12.453 1.00 95.38 95 ILE A O 1
ATOM 767 N N . ALA A 1 96 ? -5.581 -0.280 12.399 1.00 93.62 96 ALA A N 1
ATOM 768 C CA . ALA A 1 96 ? -6.303 -0.333 13.665 1.00 93.62 96 ALA A CA 1
ATOM 769 C C . ALA A 1 96 ? -5.449 0.136 14.850 1.00 93.62 96 ALA A C 1
ATOM 771 O O . ALA A 1 96 ? -5.923 0.924 15.675 1.00 93.62 96 ALA A O 1
ATOM 772 N N . ASP A 1 97 ? -4.186 -0.291 14.906 1.00 92.06 97 ASP A N 1
ATOM 773 C CA . ASP A 1 97 ? -3.240 0.115 15.947 1.00 92.06 97 ASP A CA 1
ATOM 774 C C . ASP A 1 97 ? -2.953 1.622 15.896 1.00 92.06 97 ASP A C 1
ATOM 776 O O . ASP A 1 97 ? -2.980 2.303 16.927 1.00 92.06 97 ASP A O 1
ATOM 780 N N . ASN A 1 98 ? -2.741 2.177 14.699 1.00 90.38 98 ASN A N 1
ATOM 781 C CA . ASN A 1 98 ? -2.530 3.614 14.516 1.00 90.38 98 ASN A CA 1
ATOM 782 C C . ASN A 1 98 ? -3.758 4.452 14.902 1.00 90.38 98 ASN A C 1
ATOM 784 O O . ASN A 1 98 ? -3.605 5.523 15.496 1.00 90.38 98 ASN A O 1
ATOM 788 N N . ASN A 1 99 ? -4.961 3.953 14.610 1.00 90.50 99 ASN A N 1
ATOM 789 C CA . ASN A 1 99 ? -6.226 4.634 14.897 1.00 90.50 99 ASN A CA 1
ATOM 790 C C . ASN A 1 99 ? -6.765 4.350 16.309 1.00 90.50 99 ASN A C 1
ATOM 792 O O . ASN A 1 99 ? -7.824 4.858 16.675 1.00 90.50 99 ASN A O 1
ATOM 796 N N . LYS A 1 100 ? -6.041 3.571 17.127 1.00 91.44 100 LYS A N 1
ATOM 797 C CA . LYS A 1 100 ? -6.459 3.155 18.480 1.00 91.44 100 LYS A CA 1
ATOM 798 C C . LYS A 1 100 ? -7.843 2.496 18.485 1.00 91.44 100 LYS A C 1
ATOM 800 O O . LYS A 1 100 ? -8.664 2.741 19.375 1.00 91.44 100 LYS A O 1
ATOM 805 N N . MET A 1 101 ? -8.100 1.661 17.483 1.00 93.75 101 MET A N 1
ATOM 806 C CA . MET A 1 101 ? -9.362 0.949 17.328 1.00 93.75 101 MET A CA 1
ATOM 807 C C . MET A 1 101 ? -9.648 0.069 18.556 1.00 93.75 101 MET A C 1
ATOM 809 O O . MET A 1 101 ? -8.756 -0.537 19.156 1.00 93.75 101 MET A O 1
ATOM 813 N N . LYS A 1 102 ? -10.922 -0.030 18.953 1.00 94.69 102 LYS A N 1
ATOM 814 C CA . LYS A 1 102 ? -11.326 -0.912 20.059 1.00 94.69 102 LYS A CA 1
ATOM 815 C C . LYS A 1 102 ? -11.099 -2.374 19.665 1.00 94.69 102 LYS A C 1
ATOM 817 O O . LYS A 1 102 ? -11.507 -2.788 18.587 1.00 94.69 102 LYS A O 1
ATOM 822 N N . ARG A 1 103 ? -10.583 -3.194 20.590 1.00 93.31 103 ARG A N 1
ATOM 823 C CA . ARG A 1 103 ? -10.304 -4.630 20.353 1.00 93.31 103 ARG A CA 1
ATOM 824 C C . ARG A 1 103 ? -11.480 -5.409 19.753 1.00 93.31 103 ARG A C 1
ATOM 826 O O . ARG A 1 103 ? -11.263 -6.271 18.913 1.00 93.31 103 ARG A O 1
ATOM 833 N N . LYS A 1 104 ? -12.713 -5.117 20.189 1.00 94.44 104 LYS A N 1
ATOM 834 C CA . LYS A 1 104 ? -13.918 -5.760 19.643 1.00 94.44 104 LYS A CA 1
ATOM 835 C C . LYS A 1 104 ? -14.118 -5.415 18.162 1.00 94.44 104 LYS A C 1
ATOM 837 O O . LYS A 1 104 ? -14.296 -6.324 17.368 1.00 94.44 104 LYS A O 1
ATOM 842 N N . ALA A 1 105 ? -14.015 -4.133 17.808 1.00 93.81 105 ALA A N 1
ATOM 843 C CA . ALA A 1 105 ? -14.157 -3.672 16.428 1.00 93.81 105 ALA A CA 1
ATOM 844 C C . ALA A 1 105 ? -13.074 -4.273 15.519 1.00 93.81 105 ALA A C 1
ATOM 846 O O . ALA A 1 105 ? -13.399 -4.781 14.453 1.00 93.81 105 ALA A O 1
ATOM 847 N N . LEU A 1 106 ? -11.821 -4.333 15.990 1.00 94.31 106 LEU A N 1
ATOM 848 C CA . LEU A 1 106 ? -10.745 -5.005 15.256 1.00 94.31 106 LEU A CA 1
ATOM 849 C C . LEU A 1 106 ? -11.064 -6.486 15.018 1.00 94.31 106 LEU A C 1
ATOM 851 O O . LEU A 1 106 ? -10.898 -6.976 13.909 1.00 94.31 106 LEU A O 1
ATOM 855 N N . LYS A 1 107 ? -11.550 -7.204 16.036 1.00 95.31 107 LYS A N 1
ATOM 856 C CA . LYS A 1 107 ? -11.913 -8.619 15.887 1.00 95.31 107 LYS A CA 1
ATOM 857 C C . LYS A 1 107 ? -13.017 -8.815 14.843 1.00 95.31 107 LYS A C 1
ATOM 859 O O . LYS A 1 107 ? -12.890 -9.692 13.997 1.00 95.31 107 LYS A O 1
ATOM 864 N N . ASP A 1 108 ? -14.067 -7.999 14.894 1.00 94.38 108 ASP A N 1
ATOM 865 C CA . ASP A 1 108 ? -15.192 -8.076 13.956 1.00 94.38 108 ASP A CA 1
ATOM 866 C C . ASP A 1 108 ? -14.754 -7.729 12.518 1.00 94.38 108 ASP A C 1
ATOM 868 O O . ASP A 1 108 ? -15.235 -8.328 11.555 1.00 94.38 108 ASP A O 1
ATOM 872 N N . LEU A 1 109 ? -13.810 -6.794 12.367 1.00 93.81 109 LEU A N 1
ATOM 873 C CA . LEU A 1 109 ? -13.213 -6.432 11.082 1.00 93.81 109 LEU A CA 1
ATOM 874 C C . LEU A 1 109 ? -12.321 -7.555 10.529 1.00 93.81 109 LEU A C 1
ATOM 876 O O . LEU A 1 109 ? -12.438 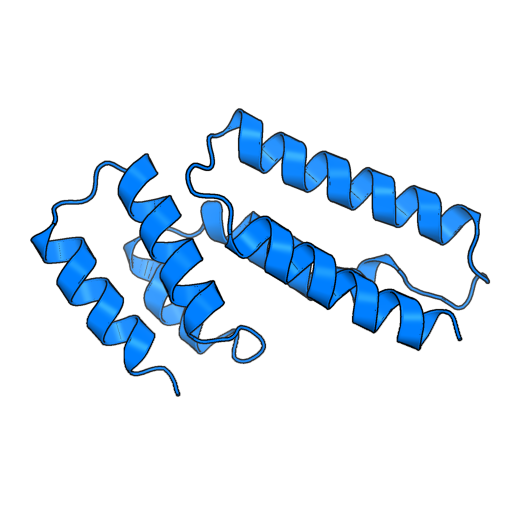-7.908 9.361 1.00 93.81 109 LEU A O 1
ATOM 880 N N . LEU A 1 110 ? -11.474 -8.166 11.360 1.00 95.06 110 LEU A N 1
ATOM 881 C CA . LEU A 1 110 ? -10.603 -9.268 10.937 1.00 95.06 110 LEU A CA 1
ATOM 882 C C . LEU A 1 110 ? -11.398 -10.488 10.469 1.00 95.06 110 LEU A C 1
ATOM 884 O O . LEU A 1 110 ? -11.042 -11.070 9.452 1.00 95.06 110 LEU A O 1
ATOM 888 N N . VAL A 1 111 ? -12.510 -10.825 11.132 1.00 94.94 111 VAL A N 1
ATOM 889 C CA . VAL A 1 111 ? -13.399 -11.915 10.687 1.00 94.94 111 VAL A CA 1
ATOM 890 C C . VAL A 1 111 ? -13.934 -11.660 9.273 1.00 94.94 111 VAL A C 1
ATOM 892 O O . VAL A 1 111 ? -14.016 -12.590 8.473 1.00 94.94 111 VAL A O 1
ATOM 895 N N . GLN A 1 112 ? -14.268 -10.408 8.945 1.00 94.06 112 GLN A N 1
ATOM 896 C CA . GLN A 1 112 ? -14.723 -10.034 7.601 1.00 94.06 112 GLN A CA 1
ATOM 897 C C . GLN A 1 112 ? -13.597 -10.081 6.567 1.00 94.06 112 GLN A C 1
ATOM 899 O O . GLN A 1 112 ? -13.844 -10.436 5.426 1.00 94.06 112 GLN A O 1
ATOM 904 N N . ILE A 1 113 ? -12.365 -9.740 6.946 1.00 93.88 113 ILE A N 1
ATOM 905 C CA . ILE A 1 113 ? -11.207 -9.804 6.044 1.00 93.88 113 ILE A CA 1
ATOM 906 C C . ILE A 1 113 ? -10.777 -11.255 5.800 1.00 93.88 113 ILE A C 1
ATOM 908 O O . ILE A 1 113 ? -10.406 -11.621 4.690 1.00 93.88 113 ILE A O 1
ATOM 912 N N . GLU A 1 114 ? -10.844 -12.111 6.816 1.00 91.25 114 GLU A N 1
ATOM 913 C CA . GLU A 1 114 ? -10.492 -13.528 6.699 1.00 91.25 114 GLU A CA 1
ATOM 914 C C . GLU A 1 114 ? -11.484 -14.325 5.845 1.00 91.25 114 GLU A C 1
ATOM 916 O O . GLU A 1 114 ? -11.093 -15.336 5.254 1.00 91.25 114 GLU A O 1
ATOM 921 N N . SER A 1 115 ? -12.740 -13.875 5.746 1.00 88.12 115 SER A N 1
ATOM 922 C CA . SER A 1 115 ? -13.733 -14.472 4.847 1.00 88.12 115 SER A CA 1
ATOM 923 C C . SER A 1 115 ? -13.542 -14.076 3.379 1.00 88.12 115 SER A C 1
ATOM 925 O O . SER A 1 115 ? -14.193 -14.659 2.515 1.00 88.12 115 SER A O 1
ATOM 927 N N . ILE A 1 116 ? -12.627 -13.145 3.080 1.00 83.31 116 ILE A N 1
ATOM 928 C CA . ILE A 1 116 ? -12.192 -12.820 1.719 1.00 83.31 116 ILE A CA 1
ATOM 929 C C . ILE A 1 116 ? -11.214 -13.919 1.275 1.00 83.31 116 ILE A C 1
ATOM 931 O O . ILE A 1 116 ? -10.009 -13.863 1.537 1.00 83.31 116 ILE A O 1
ATOM 935 N N . ALA A 1 117 ? -11.763 -14.983 0.689 1.00 55.00 117 ALA A N 1
ATOM 936 C CA . ALA A 1 117 ? -11.045 -16.017 -0.056 1.00 55.00 117 ALA A CA 1
ATOM 937 C C . ALA A 1 117 ? -11.944 -16.630 -1.126 1.00 55.00 117 ALA A C 1
ATOM 939 O O . ALA A 1 117 ? -13.078 -17.028 -0.778 1.00 55.00 117 ALA A O 1
#

Foldseek 3Di:
DLLVVLLVVLVVLLVVVLPDQAADPVNLVVSLVVLVVVQVVSCVVDPVPDRSVVSNVLVVLLSCLLVDDLVCLLVSLLVCLVDDLSSSLSSLNNSCVNVVNDPVSNVVVNVSSNVND

Organism: NCBI:txid582737

pLDDT: mean 95.11, std 4.52, range [55.0, 98.56]

Nearest PDB structures (foldseek):
  7ah0-assembly1_A  TM=2.646E-01  e=9.924E+00  synthetic construct

Radius of gyration: 15.28 Å; Cα contacts (8 Å, |Δi|>4): 81; chains: 1; bounding box: 34×26×44 Å

InterPro domains:
  IPR019514 Syndetin, C-terminal [PF10474] (1-113)
  IPR040047 Syndetin [PTHR13258] (1-115)